Protein AF-A0A662GHG7-F1 (afdb_monomer_lite)

Structure (mmCIF, N/CA/C/O backbone):
data_AF-A0A662GHG7-F1
#
_entry.id   AF-A0A662GHG7-F1
#
loop_
_atom_site.group_PDB
_atom_site.id
_atom_site.type_symbol
_atom_site.label_atom_id
_atom_site.label_alt_id
_atom_site.label_comp_id
_atom_site.label_asym_id
_atom_site.label_entity_id
_atom_site.label_seq_id
_atom_site.pdbx_PDB_ins_code
_atom_site.Cartn_x
_atom_site.Cartn_y
_atom_site.Cartn_z
_atom_site.occupancy
_atom_site.B_iso_or_equiv
_atom_site.auth_seq_id
_atom_site.auth_comp_id
_atom_site.auth_asym_id
_atom_site.auth_atom_id
_atom_site.pdbx_PDB_model_num
ATOM 1 N N . MET A 1 1 ? -5.574 -19.617 13.770 1.00 45.19 1 MET A N 1
ATOM 2 C CA . MET A 1 1 ? -6.346 -18.392 14.085 1.00 45.19 1 MET A CA 1
ATOM 3 C C . MET A 1 1 ? -5.385 -17.221 14.180 1.00 45.19 1 MET A C 1
ATOM 5 O O . MET A 1 1 ? -4.440 -17.298 14.954 1.00 45.19 1 MET A O 1
ATOM 9 N N . ALA A 1 2 ? -5.569 -16.169 13.381 1.00 62.78 2 ALA A N 1
ATOM 10 C CA . ALA A 1 2 ? -4.815 -14.935 13.584 1.00 62.78 2 ALA A CA 1
ATOM 11 C C . ALA A 1 2 ? -5.301 -14.274 14.883 1.00 62.78 2 ALA A C 1
ATOM 13 O O . ALA A 1 2 ? -6.506 -14.153 15.088 1.00 62.78 2 ALA A O 1
ATOM 14 N N . ALA A 1 3 ? -4.382 -13.866 15.760 1.00 75.69 3 ALA A N 1
ATOM 15 C CA . ALA A 1 3 ? -4.740 -13.143 16.977 1.00 75.69 3 ALA A CA 1
ATOM 16 C C . ALA A 1 3 ? -5.556 -11.877 16.643 1.00 75.69 3 ALA A C 1
ATOM 18 O O . ALA A 1 3 ? -5.269 -11.189 15.648 1.00 75.69 3 ALA A O 1
ATOM 19 N N . LYS A 1 4 ? -6.563 -11.588 17.479 1.00 86.88 4 LYS A N 1
ATOM 20 C CA . LYS A 1 4 ? -7.396 -10.378 17.410 1.00 86.88 4 LYS A CA 1
ATOM 21 C C . LYS A 1 4 ? -6.496 -9.135 17.450 1.00 86.88 4 LYS A C 1
ATOM 23 O O . LYS A 1 4 ? -5.555 -9.088 18.239 1.00 86.88 4 LYS A O 1
ATOM 28 N N . PHE A 1 5 ? -6.761 -8.155 16.586 1.00 92.62 5 PHE A N 1
ATOM 29 C CA . PHE A 1 5 ? -6.081 -6.858 16.633 1.00 92.62 5 PHE A CA 1
ATOM 30 C C . PHE A 1 5 ? -6.710 -6.011 17.748 1.00 92.62 5 PHE A C 1
ATOM 32 O O . PHE A 1 5 ? -7.933 -5.961 17.859 1.00 92.62 5 PHE A O 1
ATOM 39 N N . ILE A 1 6 ? -5.890 -5.423 18.620 1.00 92.75 6 ILE A N 1
ATOM 40 C CA . ILE A 1 6 ? -6.339 -4.728 19.835 1.00 92.75 6 ILE A CA 1
ATOM 41 C C . ILE A 1 6 ? -5.636 -3.370 19.906 1.00 92.75 6 ILE A C 1
ATOM 43 O O . ILE A 1 6 ? -4.425 -3.303 19.680 1.00 92.75 6 ILE A O 1
ATOM 47 N N . ASN A 1 7 ? -6.377 -2.328 20.306 1.00 94.56 7 ASN A N 1
ATOM 48 C CA . ASN A 1 7 ? -5.902 -0.944 20.446 1.00 94.56 7 ASN A CA 1
ATOM 49 C C . ASN A 1 7 ? -5.515 -0.313 19.083 1.00 94.56 7 ASN A C 1
ATOM 51 O O . ASN A 1 7 ? -5.929 -0.807 18.037 1.00 94.56 7 ASN A O 1
ATOM 55 N N . ARG A 1 8 ? -4.738 0.782 19.095 1.00 96.25 8 ARG A N 1
ATOM 56 C CA . ARG A 1 8 ? -4.318 1.590 17.930 1.00 96.25 8 ARG A CA 1
ATOM 57 C C . ARG A 1 8 ? -5.442 2.367 17.246 1.00 96.25 8 ARG A C 1
ATOM 59 O O . ARG A 1 8 ? -5.324 2.713 16.077 1.00 96.25 8 ARG A O 1
ATOM 66 N N . GLU A 1 9 ? -6.516 2.668 17.970 1.00 96.62 9 GLU A N 1
ATOM 67 C CA . GLU A 1 9 ? -7.686 3.373 17.427 1.00 96.62 9 GLU A CA 1
ATOM 68 C C . GLU A 1 9 ? -7.325 4.743 16.839 1.00 96.62 9 GLU A C 1
ATOM 70 O O . GLU A 1 9 ? -7.813 5.111 15.774 1.00 96.62 9 GLU A O 1
ATOM 75 N N . LYS A 1 10 ? -6.423 5.488 17.493 1.00 97.12 10 LYS A N 1
ATOM 76 C CA . LYS A 1 10 ? -5.976 6.803 17.010 1.00 97.12 10 LYS A CA 1
ATOM 77 C C . LYS A 1 10 ? -5.180 6.685 15.713 1.00 97.12 10 LYS A C 1
ATOM 79 O O . LYS A 1 10 ? -5.409 7.457 14.789 1.00 97.12 10 LYS A O 1
ATOM 84 N N . GLU A 1 11 ? -4.253 5.732 15.645 1.00 97.38 11 GLU A N 1
ATOM 85 C CA . GLU A 1 11 ? -3.448 5.497 14.450 1.00 97.38 11 GLU A CA 1
ATOM 86 C C . GLU A 1 11 ? -4.292 4.965 13.288 1.00 97.38 11 GLU A C 1
ATOM 88 O O . GLU A 1 11 ? -4.118 5.429 12.167 1.00 97.38 11 GLU A O 1
ATOM 93 N N . LEU A 1 12 ? -5.231 4.048 13.547 1.00 97.19 12 LEU A N 1
ATOM 94 C CA . LEU A 1 12 ? -6.175 3.558 12.539 1.00 97.19 12 LEU A CA 1
ATOM 95 C C . LEU A 1 12 ? -7.027 4.697 11.977 1.00 97.19 12 LEU A C 1
ATOM 97 O O . LEU A 1 12 ? -7.063 4.879 10.766 1.00 97.19 12 LEU A O 1
ATOM 101 N N . LYS A 1 13 ? -7.612 5.529 12.844 1.00 97.19 13 LYS A N 1
ATOM 102 C CA . LYS A 1 13 ? -8.408 6.685 12.415 1.00 97.19 13 LYS A CA 1
ATOM 103 C C . LYS A 1 13 ? -7.593 7.686 11.589 1.00 97.19 13 LYS A C 1
ATOM 105 O O . LYS A 1 13 ? -8.099 8.259 10.632 1.00 97.19 13 LYS A O 1
ATOM 110 N N . ALA A 1 14 ? -6.327 7.912 11.947 1.00 96.81 14 ALA A N 1
ATOM 111 C CA . ALA A 1 14 ? -5.445 8.778 11.167 1.00 96.81 14 ALA A CA 1
ATOM 112 C C . ALA A 1 14 ? -5.167 8.205 9.766 1.00 96.81 14 ALA A C 1
ATOM 114 O O . ALA A 1 14 ? -5.156 8.963 8.801 1.00 96.81 14 ALA A O 1
ATOM 115 N N . LEU A 1 15 ? -4.976 6.886 9.655 1.00 97.19 15 LEU A N 1
ATOM 116 C CA . LEU A 1 15 ? -4.797 6.195 8.375 1.00 97.19 15 LEU A CA 1
ATOM 117 C C . LEU A 1 15 ? -6.066 6.244 7.517 1.00 97.19 15 LEU A C 1
ATOM 119 O O . LEU A 1 15 ? -5.971 6.563 6.340 1.00 97.19 15 LEU A O 1
ATOM 123 N N . GLU A 1 16 ? -7.240 6.001 8.101 1.00 95.75 16 GLU A N 1
ATOM 124 C CA . GLU A 1 16 ? -8.530 6.096 7.399 1.00 95.75 16 GLU A CA 1
ATOM 125 C C . GLU A 1 16 ? -8.753 7.492 6.810 1.00 95.75 16 GLU A C 1
ATOM 127 O O . GLU A 1 16 ? -9.023 7.620 5.621 1.00 95.75 16 GLU A O 1
ATOM 132 N N . ASN A 1 17 ? -8.526 8.546 7.600 1.00 96.06 17 ASN A N 1
ATOM 133 C CA . ASN A 1 17 ? -8.639 9.923 7.114 1.00 96.06 17 ASN A CA 1
ATOM 134 C C . ASN A 1 17 ? -7.677 10.228 5.952 1.00 96.06 17 ASN A C 1
ATOM 136 O O . ASN A 1 17 ? -8.001 11.038 5.089 1.00 96.06 17 ASN A O 1
ATOM 140 N N . ILE A 1 18 ? -6.486 9.620 5.954 1.00 95.94 18 ILE A N 1
ATOM 141 C CA . ILE A 1 18 ? -5.512 9.749 4.864 1.00 95.94 18 ILE A CA 1
ATOM 142 C C . ILE A 1 18 ? -6.019 9.026 3.612 1.00 95.94 18 ILE A C 1
ATOM 144 O O . ILE A 1 18 ? -5.949 9.584 2.524 1.00 95.94 18 ILE A O 1
ATOM 148 N N . PHE A 1 19 ? -6.548 7.811 3.758 1.00 93.06 19 PHE A N 1
ATOM 149 C CA . PHE A 1 19 ? -7.077 7.022 2.641 1.00 93.06 19 PHE A CA 1
ATOM 150 C C . PHE A 1 19 ? -8.316 7.651 1.997 1.00 93.06 19 PHE A C 1
ATOM 152 O O . PHE A 1 19 ? -8.537 7.475 0.805 1.00 93.06 19 PHE A O 1
ATOM 159 N N . ASP A 1 20 ? -9.105 8.396 2.769 1.00 93.56 20 ASP A N 1
ATOM 160 C CA . ASP A 1 20 ? -10.305 9.084 2.282 1.00 93.56 20 ASP A CA 1
ATOM 161 C C . ASP A 1 20 ? -10.017 10.543 1.850 1.00 93.56 20 ASP A C 1
ATOM 163 O O . ASP A 1 20 ? -10.930 11.323 1.569 1.00 93.56 20 ASP A O 1
ATOM 167 N N . SER A 1 21 ? -8.738 10.933 1.801 1.00 93.94 21 SER A N 1
ATOM 168 C CA . SER A 1 21 ? -8.286 12.262 1.387 1.00 93.94 21 SER A CA 1
ATOM 169 C C . SER A 1 21 ? -8.392 12.447 -0.131 1.00 93.94 21 SER A C 1
ATOM 171 O O . SER A 1 21 ? -7.983 11.597 -0.914 1.00 93.94 21 SER A O 1
ATOM 173 N N . ASN A 1 22 ? -8.863 13.617 -0.572 1.00 90.88 22 ASN A N 1
ATOM 174 C CA . ASN A 1 22 ? -8.978 13.965 -1.999 1.00 90.88 22 ASN A CA 1
ATOM 175 C C . ASN A 1 22 ? -7.687 14.556 -2.601 1.00 90.88 22 ASN A C 1
ATOM 177 O O . ASN A 1 22 ? -7.711 15.134 -3.691 1.00 90.88 22 ASN A O 1
ATOM 181 N N . LYS A 1 23 ? -6.561 14.473 -1.890 1.00 91.81 23 LYS A N 1
ATOM 182 C CA . LYS A 1 23 ? -5.246 14.934 -2.358 1.00 91.81 23 LYS A CA 1
ATOM 183 C C . LYS A 1 23 ? -4.239 13.790 -2.309 1.00 91.81 23 LYS A C 1
ATOM 185 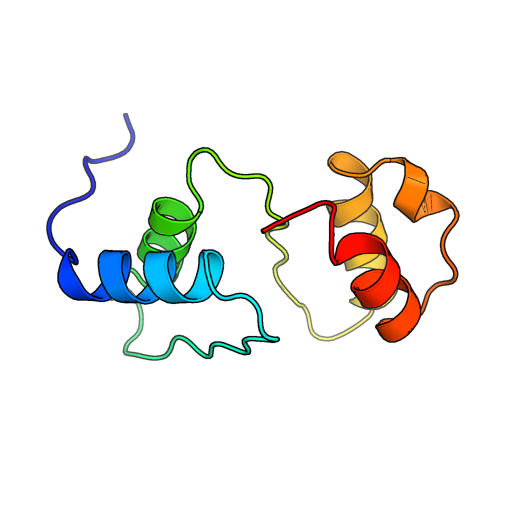O O . LYS A 1 23 ? -4.474 12.766 -1.684 1.00 91.81 23 LYS A O 1
ATOM 190 N N . PHE A 1 24 ? -3.100 13.984 -2.967 1.00 90.12 24 PHE A N 1
ATOM 191 C CA . PHE A 1 24 ? -1.991 13.044 -2.860 1.00 90.12 24 PHE A CA 1
ATOM 192 C C . PHE A 1 24 ? -1.452 13.015 -1.425 1.00 90.12 24 PHE A C 1
ATOM 194 O O . PHE A 1 24 ? -1.123 14.062 -0.863 1.00 90.12 24 PHE A O 1
ATOM 201 N N . GLU A 1 25 ? -1.324 11.813 -0.873 1.00 93.75 25 GLU A N 1
ATOM 202 C CA . GLU A 1 25 ? -0.786 11.568 0.460 1.00 93.75 25 GLU A CA 1
ATOM 203 C C . GLU A 1 25 ? 0.431 10.645 0.358 1.00 93.75 25 GLU A C 1
ATOM 205 O O . GLU A 1 25 ? 0.398 9.602 -0.296 1.00 93.75 25 GLU A O 1
ATOM 210 N N . PHE A 1 26 ? 1.520 11.015 1.032 1.00 93.19 26 PHE A N 1
ATOM 211 C CA . PHE A 1 26 ? 2.702 10.170 1.173 1.00 93.19 26 PHE A CA 1
ATOM 212 C C . PHE A 1 26 ? 2.997 9.957 2.653 1.00 93.19 26 PHE A C 1
ATOM 214 O O . PHE A 1 26 ? 3.357 10.889 3.373 1.00 93.19 26 PHE A O 1
ATOM 221 N N . LEU A 1 27 ? 2.846 8.713 3.107 1.00 94.25 27 LEU A N 1
ATOM 222 C CA . LEU A 1 27 ? 2.967 8.356 4.513 1.00 94.25 27 LEU A CA 1
ATOM 223 C C . LEU A 1 27 ? 4.219 7.519 4.781 1.00 9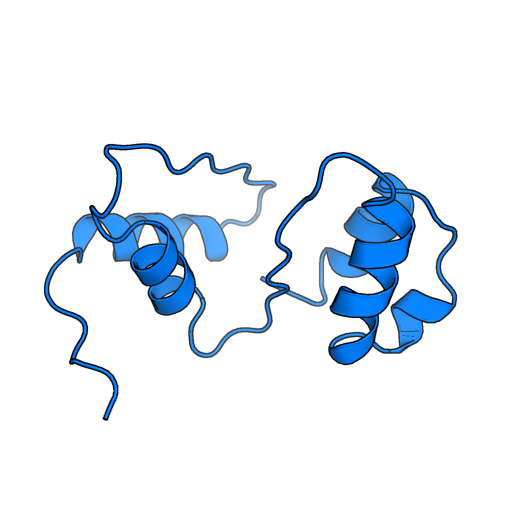4.25 27 LEU A C 1
ATOM 225 O O . LEU A 1 27 ? 4.431 6.467 4.180 1.00 94.25 27 LEU A O 1
ATOM 229 N N . VAL A 1 28 ? 4.988 7.928 5.790 1.00 95.69 28 VAL A N 1
ATOM 230 C CA . VAL A 1 28 ? 6.105 7.148 6.335 1.00 95.69 28 VAL A CA 1
ATOM 231 C C . VAL A 1 28 ? 5.753 6.661 7.739 1.00 95.69 28 VAL A C 1
ATOM 233 O O . VAL A 1 28 ? 5.630 7.452 8.670 1.00 95.69 28 VAL A O 1
ATOM 236 N N . VAL A 1 29 ? 5.636 5.341 7.921 1.00 95.56 29 VAL A N 1
ATOM 237 C CA . VAL A 1 29 ? 5.381 4.730 9.239 1.00 95.56 29 VAL A CA 1
ATOM 238 C C . VAL A 1 29 ? 6.676 4.188 9.840 1.00 95.56 29 VAL A C 1
ATOM 240 O O . VAL A 1 29 ? 7.227 3.185 9.383 1.00 95.56 29 VAL A O 1
ATOM 243 N N . TYR A 1 30 ? 7.143 4.812 10.920 1.00 96.19 30 TYR A N 1
ATOM 244 C CA . TYR A 1 30 ? 8.395 4.466 11.598 1.00 96.19 30 TYR A CA 1
ATOM 245 C C . TYR A 1 30 ? 8.180 4.104 13.077 1.00 96.19 30 TYR A C 1
ATOM 247 O O . TYR A 1 30 ? 7.093 4.234 13.630 1.00 96.19 30 TYR A O 1
ATOM 255 N N . GLY A 1 31 ? 9.211 3.541 13.716 1.00 95.69 31 GLY A N 1
ATOM 256 C CA . GLY A 1 31 ? 9.176 3.135 15.128 1.00 95.69 31 GLY A CA 1
ATOM 257 C C . GLY A 1 31 ? 10.023 1.894 15.415 1.00 95.69 31 GLY A C 1
ATOM 258 O O . GLY A 1 31 ? 10.572 1.280 14.496 1.00 95.69 31 GLY A O 1
ATOM 259 N N . ARG A 1 32 ? 10.105 1.471 16.685 1.00 95.75 32 ARG A N 1
ATOM 260 C CA . ARG A 1 32 ? 10.960 0.344 17.117 1.00 95.75 32 ARG A CA 1
ATOM 261 C C . ARG A 1 32 ? 10.622 -0.981 16.415 1.00 95.75 32 ARG A C 1
ATOM 263 O O . ARG A 1 32 ? 9.514 -1.202 15.907 1.00 95.75 32 ARG A O 1
A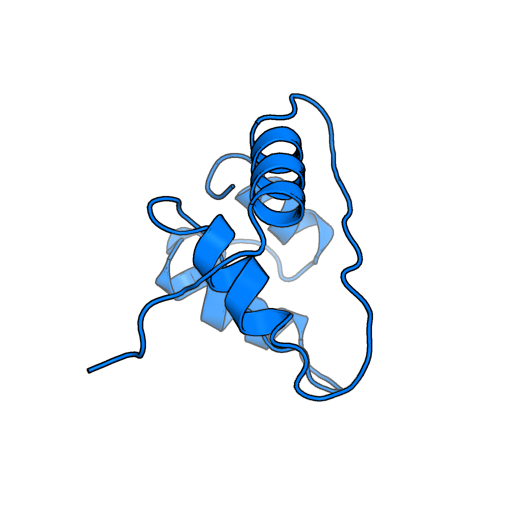TOM 270 N N . ARG A 1 33 ? 11.597 -1.895 16.371 1.00 93.94 33 ARG A N 1
ATOM 271 C CA . ARG A 1 33 ? 11.414 -3.251 15.829 1.00 93.94 33 ARG A CA 1
ATOM 272 C C . ARG A 1 33 ? 10.342 -3.992 16.640 1.00 93.94 33 ARG A C 1
ATOM 274 O O . ARG A 1 33 ? 10.319 -3.878 17.858 1.00 93.94 33 ARG A O 1
ATOM 281 N N . ARG A 1 34 ? 9.475 -4.759 15.965 1.00 92.38 34 ARG A N 1
ATOM 282 C CA . ARG A 1 34 ? 8.397 -5.582 16.564 1.00 92.38 34 ARG A CA 1
ATOM 283 C C . ARG A 1 34 ? 7.244 -4.832 17.257 1.00 92.38 34 ARG A C 1
ATOM 285 O O . ARG A 1 34 ? 6.431 -5.473 17.902 1.00 92.38 34 ARG A O 1
ATOM 292 N N . ILE A 1 35 ? 7.085 -3.522 17.052 1.00 94.94 35 ILE A N 1
ATOM 293 C CA . ILE A 1 35 ? 5.934 -2.769 17.601 1.00 94.94 35 ILE A CA 1
ATOM 294 C C . ILE A 1 35 ? 4.615 -2.951 16.817 1.00 94.94 35 ILE A C 1
ATOM 296 O O . ILE A 1 35 ? 3.604 -2.342 17.147 1.00 94.94 35 ILE A O 1
ATOM 300 N N . GLY A 1 36 ? 4.615 -3.774 15.762 1.00 94.56 36 GLY A N 1
ATOM 301 C CA . GLY A 1 36 ? 3.401 -4.098 15.003 1.00 94.56 36 GLY A CA 1
ATOM 302 C C . GLY A 1 36 ? 3.071 -3.166 13.831 1.00 94.56 36 GLY A C 1
ATOM 303 O O . GLY A 1 36 ? 1.967 -3.251 13.316 1.00 94.56 36 GLY A O 1
ATOM 304 N N . LYS A 1 37 ? 4.009 -2.331 13.358 1.00 96.25 37 LYS A N 1
ATOM 305 C CA . LYS A 1 37 ? 3.786 -1.379 12.241 1.00 96.25 37 LYS A CA 1
ATOM 306 C C . LYS A 1 37 ? 3.157 -2.016 10.998 1.00 96.25 37 LYS A C 1
ATOM 308 O O . LYS A 1 37 ? 2.147 -1.542 10.503 1.00 96.25 37 LYS A O 1
ATOM 313 N N . THR A 1 38 ? 3.726 -3.125 10.521 1.00 94.75 38 THR A N 1
ATOM 314 C CA . THR A 1 38 ? 3.193 -3.842 9.353 1.00 94.75 38 THR A CA 1
ATOM 315 C C . THR A 1 38 ? 1.782 -4.355 9.610 1.00 94.75 38 THR A C 1
ATOM 317 O O . THR A 1 38 ? 0.933 -4.262 8.736 1.00 94.75 38 THR A O 1
ATOM 320 N N . ARG A 1 39 ? 1.509 -4.856 10.822 1.00 95.19 39 ARG A N 1
ATOM 321 C CA . ARG A 1 39 ? 0.173 -5.332 11.180 1.00 95.19 39 ARG A CA 1
ATOM 322 C C . ARG A 1 39 ? -0.832 -4.181 11.260 1.00 95.19 39 ARG A C 1
ATOM 324 O O . ARG A 1 39 ? -1.952 -4.387 10.830 1.00 95.19 39 ARG A O 1
ATOM 331 N N . LEU A 1 40 ? -0.431 -3.005 11.749 1.00 96.69 40 LEU A N 1
ATOM 332 C CA . LEU A 1 40 ? -1.264 -1.799 11.757 1.00 96.69 40 LEU A CA 1
ATOM 3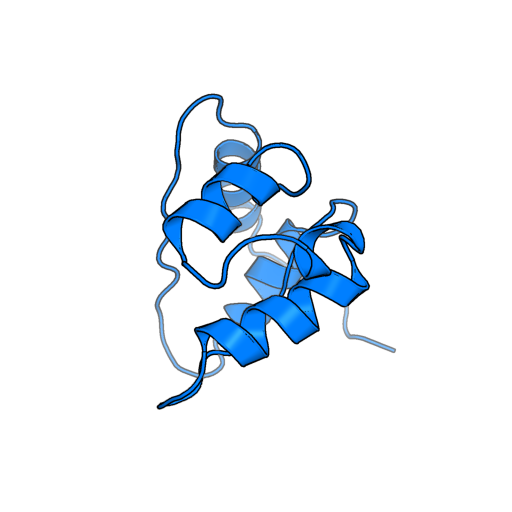33 C C . LEU A 1 40 ? -1.682 -1.399 10.337 1.00 96.69 40 LEU A C 1
ATOM 335 O O . LEU A 1 40 ? -2.870 -1.249 10.091 1.00 96.69 40 LEU A O 1
ATOM 339 N N . ILE A 1 41 ? -0.731 -1.290 9.400 1.00 96.31 41 ILE A N 1
ATOM 340 C CA . ILE A 1 41 ? -1.049 -0.943 8.004 1.00 96.31 41 ILE A CA 1
ATOM 341 C C . ILE A 1 41 ? -1.962 -1.992 7.372 1.00 96.31 41 ILE A C 1
ATOM 343 O O . ILE A 1 41 ? -2.978 -1.631 6.795 1.00 96.31 41 ILE A O 1
ATOM 347 N N . LEU A 1 42 ? -1.637 -3.282 7.524 1.00 95.50 42 LEU A N 1
ATOM 348 C CA . LEU A 1 42 ? -2.455 -4.372 6.981 1.00 95.50 42 LEU A CA 1
ATOM 349 C C . LEU A 1 42 ? -3.859 -4.429 7.588 1.00 95.50 42 LEU A C 1
ATOM 351 O O . LEU A 1 42 ? -4.766 -4.923 6.934 1.00 95.50 42 LEU A O 1
ATOM 355 N N . GLU A 1 43 ? -4.034 -3.980 8.831 1.00 96.06 43 GLU A N 1
ATOM 356 C CA . GLU A 1 43 ? -5.350 -3.855 9.455 1.00 96.06 43 GLU A CA 1
ATOM 357 C C . GLU A 1 43 ? -6.122 -2.658 8.882 1.00 96.06 43 GLU A C 1
ATOM 359 O O . GLU A 1 43 ? -7.296 -2.805 8.565 1.00 96.06 43 GLU A O 1
ATOM 364 N N . ALA A 1 44 ? -5.456 -1.515 8.690 1.00 96.19 44 ALA A N 1
ATOM 365 C CA . ALA A 1 44 ? -6.068 -0.277 8.206 1.00 96.19 44 ALA A CA 1
ATOM 366 C C . ALA A 1 44 ? -6.562 -0.356 6.751 1.00 96.19 44 ALA A C 1
ATOM 368 O O . ALA A 1 44 ? -7.540 0.290 6.395 1.00 96.19 44 ALA A O 1
ATOM 369 N N . VA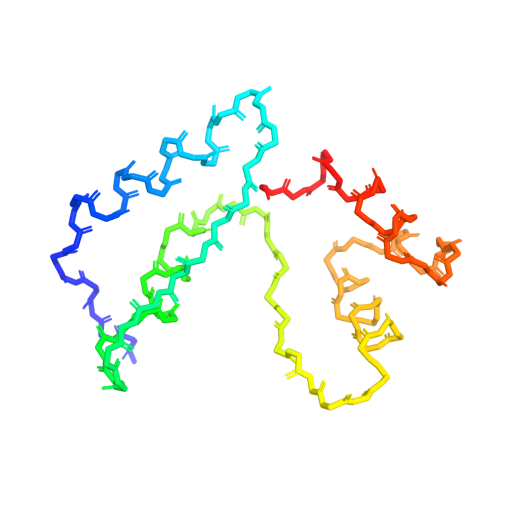L A 1 45 ? -5.903 -1.153 5.905 1.00 95.94 45 VAL A N 1
ATOM 370 C CA . VAL A 1 45 ? -6.294 -1.345 4.493 1.00 95.94 45 VAL A CA 1
ATOM 371 C C . VAL A 1 45 ? -7.294 -2.491 4.290 1.00 95.94 45 VAL A C 1
ATOM 373 O O . VAL A 1 45 ? -7.608 -2.847 3.155 1.00 95.94 45 VAL A O 1
ATOM 376 N N . LYS A 1 46 ? -7.784 -3.125 5.365 1.00 94.38 46 LYS A N 1
ATOM 377 C CA . LYS A 1 46 ? -8.748 -4.227 5.243 1.00 94.38 46 LYS A CA 1
ATOM 378 C C . LYS A 1 46 ? -10.029 -3.771 4.553 1.00 94.38 46 LYS A C 1
ATOM 380 O O . LYS A 1 46 ? -10.562 -2.709 4.846 1.00 94.38 46 LYS A O 1
ATOM 385 N N . GLY A 1 47 ? -10.557 -4.639 3.692 1.00 93.50 47 GLY A N 1
ATOM 386 C CA . GLY A 1 47 ? -11.806 -4.382 2.970 1.00 93.50 47 GLY A CA 1
ATOM 387 C C . GLY A 1 47 ? -11.661 -3.393 1.815 1.00 93.50 47 GLY A C 1
ATOM 388 O O . GLY A 1 47 ? -12.666 -2.962 1.264 1.00 93.50 47 GLY A O 1
ATOM 389 N N . ARG A 1 48 ? -10.429 -3.043 1.448 1.00 94.06 48 ARG A N 1
ATOM 390 C CA . ARG A 1 48 ? -10.128 -2.136 0.352 1.00 94.06 48 ARG A CA 1
ATOM 391 C C . ARG A 1 48 ? -9.053 -2.757 -0.562 1.00 94.06 48 ARG A C 1
ATOM 393 O O . ARG A 1 48 ? -8.305 -3.629 -0.118 1.00 94.06 48 ARG A O 1
ATOM 400 N N . ASP A 1 49 ? -8.964 -2.327 -1.820 1.00 95.19 49 ASP A N 1
ATOM 401 C CA . ASP A 1 49 ? -7.987 -2.860 -2.782 1.00 95.19 49 ASP A CA 1
ATOM 402 C C . ASP A 1 49 ? -6.612 -2.202 -2.614 1.00 95.19 49 ASP A C 1
ATOM 404 O O . ASP A 1 49 ? -6.462 -0.999 -2.791 1.00 95.19 49 ASP A O 1
ATOM 408 N N . TYR A 1 50 ? -5.575 -2.978 -2.291 1.00 96.00 50 TYR A N 1
ATOM 409 C CA . TYR A 1 50 ? -4.221 -2.458 -2.077 1.00 96.00 50 TYR A CA 1
ATOM 410 C C . TYR A 1 50 ? -3.146 -3.395 -2.622 1.00 96.00 50 TYR A C 1
ATOM 412 O O . TYR A 1 50 ? -3.328 -4.609 -2.730 1.00 96.00 50 TYR A O 1
ATOM 420 N N . ILE A 1 51 ? -1.966 -2.837 -2.901 1.00 96.38 51 ILE A N 1
ATOM 421 C CA . ILE A 1 51 ? -0.783 -3.613 -3.279 1.00 96.38 51 ILE A CA 1
ATOM 422 C C . ILE A 1 51 ? 0.192 -3.637 -2.106 1.00 96.38 51 ILE A C 1
ATOM 424 O O . ILE A 1 51 ? 0.761 -2.617 -1.723 1.00 96.38 51 ILE A O 1
ATOM 428 N N . TYR A 1 52 ? 0.439 -4.829 -1.565 1.00 95.94 52 TYR A N 1
ATOM 429 C CA . TYR A 1 52 ? 1.541 -5.049 -0.635 1.00 95.94 52 TYR A CA 1
ATOM 430 C C . TYR A 1 52 ? 2.790 -5.491 -1.395 1.00 95.94 52 TYR A C 1
ATOM 432 O O . TYR A 1 52 ? 2.830 -6.583 -1.967 1.00 95.94 52 TYR A O 1
ATOM 440 N N . TYR A 1 53 ? 3.823 -4.652 -1.372 1.00 96.69 53 TYR A N 1
ATOM 441 C CA . TYR A 1 53 ? 5.102 -4.937 -2.007 1.00 96.69 53 TYR A CA 1
ATOM 442 C C . TYR A 1 53 ? 6.260 -4.741 -1.028 1.00 96.69 53 TYR A C 1
ATOM 444 O O . TYR A 1 53 ? 6.424 -3.674 -0.440 1.00 96.69 53 TYR A O 1
ATOM 452 N N . LEU A 1 54 ? 7.083 -5.779 -0.871 1.00 95.81 54 LEU A N 1
ATOM 453 C CA . LEU A 1 54 ? 8.311 -5.716 -0.086 1.00 95.81 54 LEU A CA 1
ATOM 454 C C . LEU A 1 54 ? 9.484 -5.410 -1.018 1.00 95.81 54 LEU A C 1
ATOM 456 O O . LEU A 1 54 ? 9.932 -6.282 -1.764 1.00 95.81 54 LEU A O 1
ATOM 460 N N . ALA A 1 55 ? 9.970 -4.171 -0.968 1.00 95.69 55 ALA A N 1
ATOM 461 C CA . ALA A 1 55 ? 11.109 -3.750 -1.770 1.00 95.69 55 ALA A CA 1
ATOM 462 C C . ALA A 1 55 ? 12.395 -4.492 -1.371 1.00 95.69 55 ALA A C 1
ATOM 464 O O . ALA A 1 55 ? 12.645 -4.770 -0.197 1.00 95.69 55 ALA A O 1
ATOM 465 N N . VAL A 1 56 ? 13.210 -4.795 -2.376 1.00 95.88 56 VAL A N 1
ATOM 466 C CA . VAL A 1 56 ? 14.533 -5.422 -2.255 1.00 95.88 56 VAL A CA 1
ATOM 467 C C . VAL A 1 56 ? 15.602 -4.475 -2.803 1.00 95.88 56 VAL A C 1
ATOM 469 O O . VAL A 1 56 ? 15.281 -3.390 -3.275 1.00 95.88 56 VAL A O 1
ATOM 472 N N . GLU A 1 57 ? 16.876 -4.856 -2.769 1.00 96.88 57 GLU A N 1
ATOM 473 C CA . GLU A 1 57 ? 17.963 -3.971 -3.215 1.00 96.88 57 GLU A CA 1
ATOM 474 C C . GLU A 1 57 ? 17.858 -3.588 -4.706 1.00 96.88 57 GLU A C 1
ATOM 476 O O . GLU A 1 57 ? 18.137 -2.451 -5.076 1.00 96.88 57 GLU A O 1
ATOM 481 N N . ARG A 1 58 ? 17.443 -4.520 -5.579 1.00 96.38 58 ARG A N 1
ATOM 482 C CA . ARG A 1 58 ? 17.447 -4.327 -7.042 1.00 96.38 58 ARG A CA 1
ATOM 483 C C . ARG A 1 58 ? 16.253 -4.973 -7.738 1.00 96.38 58 ARG A C 1
ATOM 485 O O . ARG A 1 58 ? 15.661 -5.932 -7.246 1.00 96.38 58 ARG A O 1
ATOM 492 N N . GLY A 1 59 ? 15.929 -4.463 -8.927 1.00 96.12 59 GLY A N 1
ATOM 493 C CA . GLY A 1 59 ? 14.880 -5.022 -9.788 1.00 96.12 59 GLY A CA 1
ATOM 494 C C . GLY A 1 59 ? 13.459 -4.778 -9.277 1.00 96.12 59 GLY A C 1
ATOM 495 O O . GLY A 1 59 ? 12.556 -5.550 -9.588 1.00 96.12 59 GLY A O 1
ATOM 496 N N . ASN A 1 60 ? 13.245 -3.735 -8.465 1.00 96.94 60 ASN A N 1
ATOM 497 C CA . ASN A 1 60 ? 11.928 -3.470 -7.883 1.00 96.94 60 ASN A CA 1
ATOM 498 C C . ASN A 1 60 ? 10.858 -3.142 -8.924 1.00 96.94 60 ASN A C 1
ATOM 500 O O . ASN A 1 60 ? 9.705 -3.473 -8.698 1.00 96.94 60 ASN A O 1
ATOM 504 N N . LEU A 1 61 ? 11.230 -2.543 -10.053 1.00 96.75 61 LEU A N 1
ATOM 505 C CA . LEU A 1 61 ? 10.294 -2.141 -11.100 1.00 96.75 61 LEU A CA 1
ATOM 506 C C . LEU A 1 61 ? 9.549 -3.354 -11.693 1.00 96.75 61 LEU A C 1
ATOM 508 O O . LEU A 1 61 ? 8.323 -3.437 -11.633 1.00 96.75 61 LEU A O 1
ATOM 512 N N . GLU A 1 62 ? 10.299 -4.345 -12.178 1.00 96.44 62 GLU A N 1
ATOM 513 C CA . GLU A 1 62 ? 9.768 -5.594 -12.744 1.00 96.44 62 GLU A CA 1
ATOM 514 C C . GLU A 1 62 ? 9.059 -6.444 -11.670 1.00 96.44 62 GLU A C 1
ATOM 516 O O . GLU A 1 62 ? 7.958 -6.969 -11.869 1.00 96.44 62 GLU A O 1
ATOM 521 N N . ARG A 1 63 ? 9.659 -6.547 -10.474 1.00 97.25 63 ARG A N 1
ATOM 522 C CA . ARG A 1 63 ? 9.099 -7.312 -9.344 1.00 97.25 63 ARG A CA 1
ATOM 523 C C . ARG A 1 63 ? 7.780 -6.723 -8.845 1.00 97.25 63 ARG A C 1
ATOM 525 O O . ARG A 1 63 ? 6.851 -7.481 -8.544 1.00 97.25 63 ARG A O 1
ATOM 532 N N . PHE A 1 64 ? 7.691 -5.398 -8.764 1.00 97.81 64 PHE A N 1
ATOM 533 C CA . PHE A 1 64 ? 6.466 -4.696 -8.411 1.00 97.81 64 PHE A CA 1
ATOM 534 C C . PHE A 1 64 ? 5.405 -4.934 -9.476 1.00 97.81 64 PHE A C 1
ATOM 536 O O . PHE A 1 64 ? 4.325 -5.400 -9.125 1.00 97.81 64 PHE A O 1
ATOM 543 N N . LYS A 1 65 ? 5.728 -4.746 -10.765 1.00 97.44 65 LYS A N 1
ATOM 544 C CA . LYS A 1 65 ? 4.799 -5.012 -11.874 1.00 97.44 65 LYS A CA 1
ATOM 545 C C . LYS A 1 65 ? 4.222 -6.416 -11.800 1.00 97.44 65 LYS A C 1
ATOM 547 O O . LYS A 1 65 ? 3.005 -6.571 -11.855 1.00 97.44 65 LYS A O 1
ATOM 552 N N . ARG A 1 66 ? 5.057 -7.437 -11.593 1.00 96.06 66 ARG A N 1
ATOM 553 C CA . ARG A 1 66 ? 4.601 -8.827 -11.432 1.00 96.06 66 ARG A CA 1
ATOM 554 C C . ARG A 1 66 ? 3.676 -9.014 -10.228 1.00 96.06 66 ARG A C 1
ATOM 556 O O . ARG A 1 66 ? 2.731 -9.792 -10.309 1.00 96.06 66 ARG A O 1
ATOM 563 N N . THR A 1 67 ? 3.953 -8.341 -9.113 1.00 96.94 67 THR A N 1
ATOM 564 C CA . THR A 1 67 ? 3.135 -8.430 -7.891 1.00 96.94 67 THR A CA 1
ATOM 565 C C . THR A 1 67 ? 1.789 -7.740 -8.085 1.00 96.94 67 THR A C 1
ATOM 567 O O . THR A 1 67 ? 0.746 -8.353 -7.886 1.00 96.94 67 THR A O 1
ATOM 570 N N . ALA A 1 68 ? 1.819 -6.494 -8.546 1.00 97.25 68 ALA A N 1
ATOM 571 C CA . ALA A 1 68 ? 0.656 -5.656 -8.782 1.00 97.25 68 ALA A CA 1
ATOM 572 C C . ALA A 1 68 ? -0.252 -6.207 -9.897 1.00 97.25 68 ALA A C 1
ATOM 574 O O . ALA A 1 68 ? -1.472 -6.173 -9.767 1.00 97.25 68 ALA A O 1
ATOM 575 N N . SER A 1 69 ? 0.326 -6.833 -10.929 1.00 97.12 69 SER A N 1
ATOM 576 C CA . SER A 1 69 ? -0.414 -7.482 -12.025 1.00 97.12 69 SER A CA 1
ATOM 577 C C . SER A 1 69 ? -1.244 -8.701 -11.603 1.00 97.12 69 SER A C 1
ATOM 579 O O . SER A 1 69 ? -1.965 -9.262 -12.429 1.00 97.12 69 SER A O 1
ATOM 581 N N . LYS A 1 70 ? -1.107 -9.173 -10.356 1.00 96.06 70 LYS A N 1
ATOM 582 C CA . LYS A 1 70 ? -1.987 -10.209 -9.794 1.00 96.06 70 LYS A CA 1
ATOM 583 C C . LYS A 1 70 ? -3.335 -9.640 -9.359 1.00 96.06 70 LYS A C 1
ATOM 585 O O . LYS A 1 70 ? -4.313 -10.373 -9.389 1.00 96.06 70 LYS A O 1
ATOM 590 N N . LEU A 1 71 ? -3.358 -8.369 -8.957 1.00 95.62 71 LEU A N 1
ATOM 591 C CA . LEU A 1 71 ? -4.568 -7.645 -8.572 1.00 95.62 71 LEU A CA 1
ATOM 592 C C . LEU A 1 71 ? -5.138 -6.871 -9.767 1.00 95.62 71 LEU A C 1
ATOM 594 O O . LEU A 1 71 ? -6.320 -6.970 -10.063 1.00 95.62 71 LEU A O 1
ATOM 598 N N . VAL A 1 72 ? -4.276 -6.153 -10.493 1.00 96.69 72 VAL A N 1
ATOM 599 C CA . VAL A 1 72 ? -4.649 -5.316 -11.640 1.00 96.69 72 VAL A CA 1
ATOM 600 C C . VAL A 1 72 ? -4.001 -5.873 -12.907 1.00 96.69 72 VAL A C 1
ATOM 602 O O . VAL A 1 72 ? -2.882 -5.503 -13.266 1.00 96.69 72 VAL A O 1
ATOM 605 N N . GLY A 1 73 ? -4.683 -6.806 -13.574 1.00 96.06 73 GLY A N 1
ATOM 606 C CA . GLY A 1 73 ? -4.124 -7.593 -14.680 1.00 96.06 73 GLY A CA 1
ATOM 607 C C . GLY A 1 73 ? -3.604 -6.766 -15.861 1.00 96.06 73 GLY A C 1
ATOM 608 O O . GLY A 1 73 ? -2.613 -7.139 -16.488 1.00 96.06 73 GLY A O 1
ATOM 609 N N . GLU A 1 74 ? -4.214 -5.617 -16.135 1.00 96.06 74 GLU A N 1
ATOM 610 C CA . GLU A 1 74 ? -3.865 -4.746 -17.259 1.00 96.06 74 GLU A CA 1
ATOM 611 C C . GLU A 1 74 ? -2.534 -4.012 -17.056 1.00 96.06 74 GLU A C 1
ATOM 613 O O . GLU A 1 74 ? -1.930 -3.559 -18.029 1.00 96.06 74 GLU A O 1
ATOM 618 N N . LEU A 1 75 ? -2.018 -3.960 -15.820 1.00 96.56 75 LEU A N 1
ATOM 619 C CA . LEU A 1 75 ? -0.702 -3.384 -15.530 1.00 96.56 75 LEU A CA 1
ATOM 620 C C . LEU A 1 75 ? 0.419 -4.095 -16.312 1.00 96.56 75 LEU A C 1
ATOM 622 O O . LEU A 1 75 ? 1.454 -3.495 -16.594 1.00 96.56 75 LEU A O 1
ATOM 626 N N . ARG A 1 76 ? 0.207 -5.352 -16.735 1.00 94.81 76 ARG A N 1
ATOM 627 C CA . ARG A 1 76 ? 1.143 -6.110 -17.587 1.00 94.81 76 ARG A CA 1
ATOM 628 C C . ARG A 1 76 ? 1.512 -5.370 -18.874 1.00 94.81 76 ARG A C 1
ATOM 630 O O . ARG A 1 76 ? 2.646 -5.505 -19.333 1.00 94.81 76 ARG A O 1
ATOM 637 N N . TYR A 1 77 ? 0.595 -4.571 -19.412 1.00 96.00 77 TYR A N 1
ATOM 638 C CA . TYR A 1 77 ? 0.775 -3.839 -20.668 1.00 96.00 77 TYR A CA 1
ATOM 639 C C . TYR A 1 77 ? 1.319 -2.420 -20.477 1.00 96.00 77 TYR A C 1
ATOM 641 O O . TYR A 1 77 ? 1.631 -1.745 -21.452 1.00 96.00 77 TYR A O 1
ATOM 649 N N . VAL A 1 78 ? 1.466 -1.961 -19.233 1.00 96.56 78 VAL A N 1
ATOM 650 C CA . VAL A 1 78 ? 2.022 -0.639 -18.935 1.00 96.56 78 VAL A CA 1
ATOM 651 C C . VAL A 1 78 ? 3.543 -0.678 -19.086 1.00 96.56 78 VAL A C 1
ATOM 653 O O . VAL A 1 78 ? 4.197 -1.656 -18.694 1.00 96.56 78 VAL A O 1
ATOM 656 N N . LYS A 1 79 ? 4.104 0.390 -19.668 1.00 96.19 79 LYS A N 1
ATOM 657 C CA . LYS A 1 79 ? 5.553 0.609 -19.779 1.00 96.19 79 LYS A CA 1
ATOM 658 C C . LYS A 1 79 ? 6.211 0.439 -18.411 1.00 96.19 79 LYS A C 1
ATOM 660 O O . LYS A 1 79 ? 5.665 0.891 -17.409 1.00 96.19 79 LYS A O 1
ATOM 665 N N . GLU A 1 80 ? 7.380 -0.198 -18.376 1.00 95.31 80 GLU A N 1
ATOM 666 C CA . GLU A 1 80 ? 8.101 -0.385 -17.122 1.00 95.31 80 GLU A CA 1
ATOM 667 C C . GLU A 1 80 ? 8.751 0.912 -16.650 1.00 95.31 80 GLU A C 1
ATOM 669 O O . GLU A 1 80 ? 9.866 1.243 -17.043 1.00 95.31 80 GLU A O 1
ATOM 674 N N . ASP A 1 81 ? 8.014 1.660 -15.833 1.00 96.88 81 ASP A N 1
ATOM 675 C CA . ASP A 1 81 ? 8.408 2.945 -15.270 1.00 96.88 81 ASP A CA 1
ATOM 676 C C . ASP A 1 81 ? 7.528 3.268 -14.045 1.00 96.88 81 ASP A C 1
ATOM 678 O O . ASP A 1 81 ? 6.343 2.928 -14.021 1.00 96.88 81 ASP A O 1
ATOM 682 N N . TRP A 1 82 ? 8.099 3.890 -13.008 1.00 95.81 82 TRP A N 1
ATOM 683 C CA . TRP A 1 82 ? 7.362 4.157 -11.767 1.00 95.81 82 TRP A CA 1
ATOM 684 C C . TRP A 1 82 ? 6.236 5.164 -11.960 1.00 95.81 82 TRP A C 1
ATOM 686 O O . TRP A 1 82 ? 5.150 4.960 -11.421 1.00 95.81 82 TRP A O 1
ATOM 696 N N . GLU A 1 83 ? 6.473 6.223 -12.730 1.00 96.25 83 GLU A N 1
ATOM 697 C CA . GLU A 1 83 ? 5.460 7.233 -13.016 1.00 96.25 83 GLU A CA 1
ATOM 698 C C . GLU A 1 83 ? 4.315 6.609 -13.814 1.00 96.25 83 GLU A C 1
ATOM 700 O O . GLU A 1 83 ? 3.149 6.767 -13.447 1.00 96.25 83 GLU A O 1
ATOM 705 N N . ALA A 1 84 ? 4.640 5.794 -14.823 1.00 97.44 84 ALA A N 1
ATOM 706 C CA . ALA A 1 84 ? 3.643 5.048 -15.583 1.00 97.44 84 ALA A CA 1
ATOM 707 C C . ALA A 1 84 ? 2.808 4.115 -14.687 1.00 97.44 84 ALA A C 1
ATOM 709 O O . ALA A 1 84 ? 1.581 4.076 -14.811 1.00 97.44 84 ALA A O 1
ATOM 710 N N . TYR A 1 85 ? 3.438 3.389 -13.757 1.00 97.12 85 TYR A N 1
ATOM 711 C CA . TYR A 1 85 ? 2.724 2.518 -12.820 1.00 97.12 85 TYR A CA 1
ATOM 712 C C . TYR A 1 85 ? 1.835 3.300 -11.854 1.00 97.12 85 TYR A C 1
ATOM 714 O O . TYR A 1 85 ? 0.668 2.948 -11.689 1.00 97.12 85 TYR A O 1
ATOM 722 N N . PHE A 1 86 ? 2.355 4.347 -11.212 1.00 94.81 86 PHE A N 1
ATOM 723 C CA . PHE A 1 86 ? 1.593 5.125 -10.237 1.00 94.81 86 PHE A CA 1
ATOM 724 C C . PHE A 1 86 ? 0.430 5.862 -10.894 1.00 94.81 86 PHE A C 1
ATOM 726 O O . PHE A 1 86 ? -0.688 5.810 -10.381 1.00 94.81 86 PHE A O 1
ATOM 733 N N . HIS A 1 87 ? 0.649 6.462 -12.066 1.00 95.38 87 HIS A N 1
ATOM 734 C CA . HIS A 1 87 ? -0.418 7.099 -12.828 1.00 95.38 87 HIS A CA 1
ATOM 735 C C . HIS A 1 87 ? -1.516 6.096 -13.207 1.00 95.38 87 HIS A C 1
ATOM 737 O O . HIS A 1 87 ? -2.703 6.390 -13.082 1.00 95.38 87 HIS A O 1
ATOM 743 N N . PHE A 1 88 ? -1.131 4.890 -13.634 1.00 96.69 88 PHE A N 1
ATOM 744 C CA . PHE A 1 88 ? -2.080 3.840 -13.991 1.00 96.69 88 PHE A CA 1
ATOM 745 C C . PHE A 1 88 ? -2.885 3.308 -12.794 1.00 96.69 88 PHE A C 1
ATOM 747 O O . PHE A 1 88 ? -4.058 2.960 -12.939 1.00 96.69 88 PHE A O 1
ATOM 754 N N . LEU A 1 89 ? -2.260 3.220 -11.618 1.00 95.94 89 LEU A N 1
ATOM 755 C CA . LEU A 1 89 ? -2.861 2.648 -10.411 1.00 95.94 89 LEU A CA 1
ATOM 756 C C . LEU A 1 89 ? -3.701 3.641 -9.601 1.00 95.94 89 LEU A C 1
ATOM 758 O O . LEU A 1 89 ? -4.570 3.192 -8.863 1.00 95.94 89 LEU A O 1
ATOM 762 N N . LYS A 1 90 ? -3.488 4.953 -9.768 1.00 91.56 90 LYS A N 1
ATOM 763 C CA . LYS A 1 90 ? -4.107 6.060 -9.010 1.00 91.56 90 LYS A CA 1
ATOM 764 C C . LYS A 1 90 ? -5.593 5.891 -8.641 1.00 91.56 9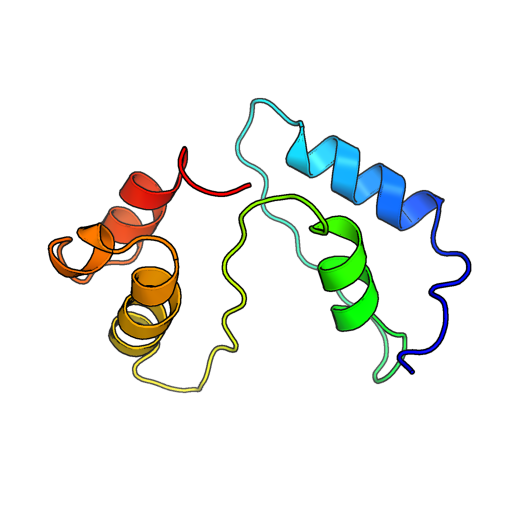0 LYS A C 1
ATOM 766 O O . LYS A 1 90 ? -5.993 6.359 -7.589 1.00 91.56 90 LYS A O 1
ATOM 771 N N . ASN A 1 91 ? -6.409 5.282 -9.504 1.00 89.44 91 ASN A N 1
ATOM 772 C CA . ASN A 1 91 ? -7.860 5.141 -9.302 1.00 89.44 91 ASN A CA 1
ATOM 773 C C . ASN A 1 91 ? -8.323 3.675 -9.177 1.00 89.44 91 ASN A C 1
ATOM 775 O O . ASN A 1 91 ? -9.509 3.392 -9.328 1.00 89.44 91 ASN A O 1
ATOM 779 N N . LYS A 1 92 ? -7.394 2.726 -9.021 1.00 93.94 92 LYS A N 1
ATOM 780 C CA . LYS A 1 92 ? -7.677 1.278 -9.010 1.00 93.94 92 LYS A CA 1
ATOM 781 C C . LYS A 1 92 ? -7.438 0.620 -7.653 1.00 93.94 92 LYS A C 1
ATOM 783 O O . LYS A 1 92 ? -7.833 -0.521 -7.452 1.00 93.94 92 LYS A O 1
ATOM 788 N N . ILE A 1 93 ? -6.735 1.315 -6.776 1.00 93.75 93 ILE A N 1
ATOM 789 C CA . ILE A 1 93 ? -6.378 0.904 -5.423 1.00 93.75 93 ILE A CA 1
ATOM 790 C C . ILE A 1 93 ? -6.565 2.120 -4.512 1.00 93.75 93 ILE A C 1
ATOM 792 O O . ILE A 1 93 ? -6.726 3.231 -5.020 1.00 93.75 93 ILE A O 1
ATOM 796 N N . ILE A 1 94 ? -6.561 1.892 -3.201 1.00 80.81 94 ILE A N 1
ATOM 797 C CA . ILE A 1 94 ? -6.635 2.948 -2.175 1.00 80.81 94 ILE A CA 1
ATOM 798 C C . ILE A 1 94 ? -5.469 3.919 -2.309 1.00 80.81 94 ILE A C 1
ATOM 800 O O . ILE A 1 94 ? -4.318 3.426 -2.407 1.00 80.81 94 ILE A O 1
#

Sequence (94 aa):
MAAKFINREKELKALENIFDSNKFEFLVVYGRRRIGKTRLILEAVKGRDYIYYLAVERGNLERFKRTASKLVGELRYVKEDWEAYFHFLKNKII

pLDDT: mean 94.11, std 6.81, range [45.19, 97.81]

Radius of gyration: 14.99 Å; chains: 1; bounding box: 30×33×41 Å

Foldseek 3Di:
DPDDDDDPPVVLVVLLCQVPDPDDDDDDDDDDPPPCRVVSVVVSCPPWFDFDDDDDPDDRQVVSLVRVCVQVVCSVVFDSDPVRSCVVCVPVGD

Secondary structure (DSSP, 8-state):
-PPPP---HHHHHHHHHHHT-SS--------STTSSHHHHHHHHTTTS--------SS-HHHHHHHHHTTTSGGGGGS-S-HHHHHHHHTTT--